Protein AF-M9M8F6-F1 (afdb_monomer_lite)

Foldseek 3Di:
DQLVVQLVVQLVVCVVVVNDNVVSNVVSLQSSCVVVVHDSVVSVVVVVVVVVVCVVVVVVVVVVVVVVVVVVVVCVVVVVVVVVVCVQVVVDPDDPSVVVVVVVVVVVVVVVVVCVVPVPD

Secondary structure (DSSP, 8-state):
--HHHHHHHHHHHHHHTT--HHHHHHHHHHHHHHHTT--HHHHHHHHHHHHHHHHHHHHHHHHHHHHHHHHHHTTHHHHHHHHHHHHHHTT-SSTTHHHHHHHHHHHHHHHHHHHHTTT--

Sequence (121 aa):
MNAVLLSLAVLFGLSLLRVHVILALLVSTIIGGWAGGMPISNTIATFSEGLKDNAGIALSYALLGAFAAGLAETGLPEQLVRRAVRLVQSRSDSGPVRASVRYGVLAAITGIACLSQNAVP

Organism: NCBI:txid1212764

Radius of gyration: 22.75 Å; chains: 1; bounding box: 54×32×58 Å

InterPro domains:
  IPR032813 Putative Na+/H+ antiporter, N-terminal [PF13726] (2-87)
  IPR052576 Amino Acid Transporter-Related [PTHR37821] (1-121)

Structure (mmCIF, N/CA/C/O backbone):
data_AF-M9M8F6-F1
#
_entry.id   AF-M9M8F6-F1
#
loop_
_atom_site.group_PDB
_atom_site.id
_atom_site.type_symbol
_atom_site.label_atom_id
_atom_site.label_alt_id
_atom_site.label_comp_id
_atom_site.label_asym_id
_atom_site.label_entity_id
_atom_site.label_seq_id
_atom_site.pdbx_PDB_ins_code
_atom_site.Cartn_x
_atom_site.Cartn_y
_atom_site.Cartn_z
_atom_site.occupancy
_atom_site.B_iso_or_equiv
_atom_site.auth_seq_id
_atom_site.auth_comp_id
_atom_site.auth_asym_id
_atom_site.auth_atom_id
_atom_site.pdbx_PDB_model_num
ATOM 1 N N . MET A 1 1 ? 0.305 4.119 -30.531 1.00 67.19 1 MET A N 1
ATOM 2 C CA . MET A 1 1 ? -0.714 4.076 -29.457 1.00 67.19 1 MET A CA 1
ATOM 3 C C . MET A 1 1 ? -0.138 4.796 -28.251 1.00 67.19 1 MET A C 1
ATOM 5 O O . MET A 1 1 ? 1.060 4.681 -28.039 1.00 67.19 1 MET A O 1
ATOM 9 N N . ASN A 1 2 ? -0.921 5.588 -27.519 1.00 91.94 2 ASN A N 1
ATOM 10 C CA . ASN A 1 2 ? -0.388 6.307 -26.361 1.00 91.94 2 ASN A CA 1
ATOM 11 C C . ASN A 1 2 ? -0.014 5.289 -25.264 1.00 91.94 2 ASN A C 1
ATOM 13 O O . ASN A 1 2 ? -0.884 4.572 -24.770 1.00 91.94 2 ASN A O 1
ATOM 17 N N . ALA A 1 3 ? 1.277 5.204 -24.931 1.00 91.44 3 ALA A N 1
ATOM 18 C CA . ALA A 1 3 ? 1.820 4.229 -23.984 1.00 91.44 3 ALA A CA 1
ATOM 19 C C . ALA A 1 3 ? 1.170 4.333 -22.593 1.00 91.44 3 ALA A C 1
ATOM 21 O O . ALA A 1 3 ? 0.960 3.320 -21.927 1.00 91.44 3 ALA A O 1
ATOM 22 N N . VAL A 1 4 ? 0.768 5.545 -22.195 1.00 93.25 4 VAL A N 1
ATOM 23 C CA . VAL A 1 4 ? 0.061 5.798 -20.932 1.00 93.25 4 VAL A CA 1
ATOM 24 C C . VAL A 1 4 ? -1.328 5.163 -20.952 1.00 93.25 4 VAL A C 1
ATOM 26 O O . VAL A 1 4 ? -1.686 4.433 -20.032 1.00 93.25 4 VAL A O 1
ATOM 29 N N . LEU A 1 5 ? -2.093 5.391 -22.025 1.00 95.38 5 LEU A N 1
ATOM 30 C CA . LEU A 1 5 ? -3.426 4.804 -22.202 1.00 95.38 5 LEU A CA 1
ATOM 31 C C . LEU A 1 5 ? -3.367 3.274 -22.236 1.00 95.38 5 LEU A C 1
ATOM 33 O O . LEU A 1 5 ? -4.213 2.626 -21.625 1.00 95.38 5 LEU A O 1
ATOM 37 N N . LEU A 1 6 ? -2.359 2.700 -22.901 1.00 95.38 6 LEU A N 1
ATOM 38 C CA . LEU A 1 6 ? -2.160 1.251 -22.920 1.00 95.38 6 LEU A CA 1
ATOM 39 C C . LEU A 1 6 ? -1.872 0.701 -21.517 1.00 95.38 6 LEU A C 1
ATOM 41 O O . LEU A 1 6 ? -2.491 -0.282 -21.122 1.00 95.38 6 LEU A O 1
ATOM 45 N N . SER A 1 7 ? -0.972 1.341 -20.764 1.00 95.44 7 SER A N 1
ATOM 46 C CA . SER A 1 7 ? -0.667 0.959 -19.380 1.00 95.44 7 SER A CA 1
ATOM 47 C C . SER A 1 7 ? -1.943 0.970 -18.527 1.00 95.44 7 SER A C 1
ATOM 49 O O . SER A 1 7 ? -2.344 -0.059 -17.995 1.00 95.44 7 SER A O 1
ATOM 51 N N . LEU A 1 8 ? -2.686 2.082 -18.509 1.00 95.69 8 LEU A N 1
ATOM 52 C CA . LEU A 1 8 ? -3.932 2.179 -17.739 1.00 95.69 8 LEU A CA 1
ATOM 53 C C . LEU A 1 8 ? -4.977 1.133 -18.152 1.00 95.69 8 LEU A C 1
ATOM 55 O O . LEU A 1 8 ? -5.612 0.532 -17.288 1.00 95.69 8 LEU A O 1
ATOM 59 N N . ALA A 1 9 ? -5.135 0.874 -19.453 1.00 96.75 9 ALA A N 1
ATOM 60 C CA . ALA A 1 9 ? -6.050 -0.156 -19.940 1.00 96.75 9 ALA A CA 1
ATOM 61 C C . ALA A 1 9 ? -5.669 -1.555 -19.425 1.00 96.75 9 ALA A C 1
ATOM 63 O O . ALA A 1 9 ? -6.545 -2.315 -19.013 1.00 96.75 9 ALA A O 1
ATOM 64 N N . VAL A 1 10 ? -4.373 -1.879 -19.390 1.00 97.12 10 VAL A N 1
ATOM 65 C CA . VAL A 1 10 ? -3.866 -3.140 -18.834 1.00 97.12 10 VAL A CA 1
ATOM 66 C C . VAL A 1 10 ? -4.079 -3.205 -17.322 1.00 97.12 10 VAL A C 1
ATOM 68 O O . VAL A 1 10 ? -4.593 -4.210 -16.831 1.00 97.12 10 VAL A O 1
ATOM 71 N N . LEU A 1 11 ? -3.739 -2.144 -16.584 1.00 97.50 11 LEU A N 1
ATOM 72 C CA . LEU A 1 11 ? -3.941 -2.062 -15.135 1.00 97.50 11 LEU A CA 1
ATOM 73 C C . LEU A 1 11 ? -5.404 -2.311 -14.757 1.00 97.50 11 LEU A C 1
ATOM 75 O O . LEU A 1 11 ? -5.694 -3.155 -13.904 1.00 97.50 11 LEU A O 1
ATOM 79 N N . PHE A 1 12 ? -6.328 -1.589 -15.397 1.00 97.00 12 PHE A N 1
ATOM 80 C CA . PHE A 1 12 ? -7.755 -1.738 -15.134 1.00 97.00 12 PHE A CA 1
ATOM 81 C C . PHE A 1 12 ? -8.270 -3.093 -15.606 1.00 97.00 12 PHE A C 1
ATOM 83 O O . PHE A 1 12 ? -9.004 -3.737 -14.864 1.00 97.00 12 PHE A O 1
ATOM 90 N N . GLY A 1 13 ? -7.842 -3.573 -16.776 1.00 97.69 13 GLY A N 1
ATOM 91 C CA . GLY A 1 13 ? -8.206 -4.899 -17.274 1.00 97.69 13 GLY A CA 1
ATOM 92 C C . GLY A 1 13 ? -7.834 -6.012 -16.291 1.00 97.69 13 GLY A C 1
ATOM 93 O O . GLY A 1 13 ? -8.685 -6.816 -15.915 1.00 97.69 13 GLY A O 1
ATOM 94 N N . LEU A 1 14 ? -6.594 -6.018 -15.796 1.00 97.69 14 LEU A N 1
ATOM 95 C CA . LEU A 1 14 ? -6.126 -6.992 -14.803 1.00 97.69 14 LEU A CA 1
ATOM 96 C C . LEU A 1 14 ? -6.858 -6.847 -13.460 1.00 97.69 14 LEU A C 1
ATOM 98 O O . LEU A 1 14 ? -7.249 -7.849 -12.862 1.00 97.69 14 LEU A O 1
ATOM 102 N N . SER A 1 15 ? -7.103 -5.615 -13.010 1.00 96.56 15 SER A N 1
ATOM 103 C CA . SER A 1 15 ? -7.836 -5.355 -11.762 1.00 96.56 15 SER A CA 1
ATOM 104 C C . SER A 1 15 ? -9.293 -5.831 -11.842 1.00 96.56 15 SER A C 1
ATOM 106 O O . SER A 1 15 ? -9.811 -6.408 -10.886 1.00 96.56 15 SER A O 1
ATOM 108 N N . LEU A 1 16 ? -9.947 -5.662 -12.997 1.00 97.19 16 LEU A N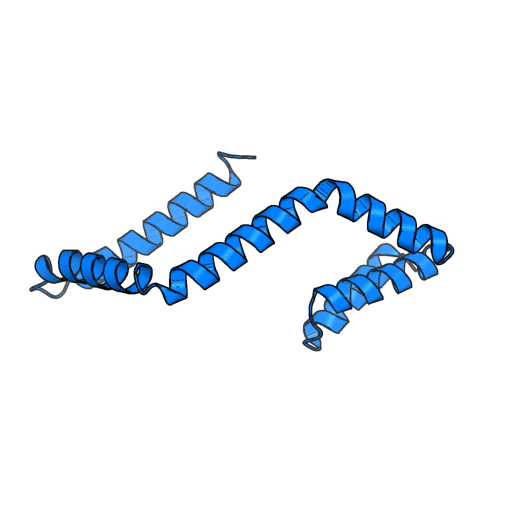 1
ATOM 109 C CA . LEU A 1 16 ? -11.300 -6.170 -13.255 1.00 97.19 16 LEU A CA 1
ATOM 110 C C . LEU A 1 16 ? -11.342 -7.701 -13.300 1.00 97.19 16 LEU A C 1
ATOM 112 O O . LEU A 1 16 ? -12.303 -8.305 -12.824 1.00 97.19 16 LEU A O 1
ATOM 116 N N . LEU A 1 17 ? -10.274 -8.336 -13.786 1.00 97.56 17 LEU A N 1
ATOM 117 C CA . LEU A 1 17 ? -10.082 -9.790 -13.743 1.00 97.56 17 LEU A CA 1
ATOM 118 C C . LEU A 1 17 ? -9.740 -10.321 -12.337 1.00 97.56 17 LEU A C 1
ATOM 120 O O . LEU A 1 17 ? -9.416 -11.497 -12.190 1.00 97.56 17 LEU A O 1
ATOM 124 N N . ARG A 1 18 ? -9.834 -9.481 -11.295 1.00 95.69 18 ARG A N 1
ATOM 125 C CA . ARG A 1 18 ? -9.502 -9.802 -9.896 1.00 95.69 18 ARG A CA 1
ATOM 126 C C . ARG A 1 18 ? -8.043 -10.210 -9.677 1.00 95.69 18 ARG A C 1
ATOM 128 O O . ARG A 1 18 ? -7.734 -10.907 -8.711 1.00 95.69 18 ARG A O 1
ATOM 135 N N . VAL A 1 19 ? -7.130 -9.756 -10.534 1.00 96.19 19 VAL A N 1
ATOM 136 C CA . VAL A 1 19 ? -5.694 -9.850 -10.254 1.00 96.19 19 VAL A CA 1
ATOM 137 C C . VAL A 1 19 ? -5.352 -8.864 -9.138 1.00 96.19 19 VAL A C 1
ATOM 139 O O . VAL A 1 19 ? -5.861 -7.744 -9.105 1.00 96.19 19 VAL A O 1
ATOM 142 N N . HIS A 1 20 ? -4.487 -9.277 -8.209 1.00 95.38 20 HIS A N 1
ATOM 143 C CA . HIS A 1 20 ? -4.063 -8.419 -7.107 1.00 95.38 20 HIS A CA 1
ATOM 144 C C . HIS A 1 20 ? -3.457 -7.112 -7.635 1.00 95.38 20 HIS A C 1
ATOM 146 O O . HIS A 1 20 ? -2.588 -7.139 -8.509 1.00 95.38 20 HIS A O 1
ATOM 152 N N . VAL A 1 21 ? -3.872 -5.975 -7.069 1.00 93.75 21 VAL A N 1
ATOM 153 C CA . VAL A 1 21 ? -3.533 -4.636 -7.586 1.00 93.75 21 VAL A CA 1
ATOM 154 C C . VAL A 1 21 ? -2.024 -4.422 -7.756 1.00 93.75 21 VAL A C 1
ATOM 156 O O . VAL A 1 21 ? -1.587 -3.883 -8.765 1.00 93.75 21 VAL A O 1
ATOM 159 N N . ILE A 1 22 ? -1.211 -4.928 -6.824 1.00 92.12 22 ILE A N 1
ATOM 160 C CA . ILE A 1 22 ? 0.259 -4.833 -6.891 1.00 92.12 22 ILE A CA 1
ATOM 161 C C . ILE A 1 22 ? 0.816 -5.554 -8.130 1.00 92.12 22 ILE A C 1
ATOM 163 O O . ILE A 1 22 ? 1.682 -5.022 -8.820 1.00 92.12 22 ILE A O 1
ATOM 167 N N . LEU A 1 23 ? 0.302 -6.748 -8.443 1.00 94.50 23 LEU A N 1
ATOM 168 C CA . LEU A 1 23 ? 0.723 -7.505 -9.625 1.00 94.50 23 LEU A CA 1
ATOM 169 C C . LEU A 1 23 ? 0.253 -6.819 -10.909 1.00 94.50 23 LEU A C 1
ATOM 171 O O . LEU A 1 23 ? 1.011 -6.734 -11.874 1.00 94.50 23 LEU A O 1
ATOM 175 N N . ALA A 1 24 ? -0.972 -6.288 -10.905 1.00 96.44 24 ALA A N 1
ATOM 176 C CA . ALA A 1 24 ? -1.511 -5.533 -12.028 1.00 96.44 24 ALA A CA 1
ATOM 177 C C . ALA A 1 24 ? -0.654 -4.292 -12.340 1.00 96.44 24 ALA A C 1
ATOM 179 O O . ALA A 1 24 ? -0.337 -4.054 -13.504 1.00 96.44 24 ALA A O 1
ATOM 180 N N . LEU A 1 25 ? -0.206 -3.559 -11.313 1.00 94.25 25 LEU A N 1
ATOM 181 C CA . LEU A 1 25 ? 0.708 -2.420 -11.452 1.00 94.25 25 LEU A CA 1
ATOM 182 C C . LEU A 1 25 ? 2.059 -2.828 -12.048 1.00 94.25 25 LEU A C 1
ATOM 184 O O . LEU A 1 25 ? 2.525 -2.184 -12.982 1.00 94.25 25 LEU A O 1
ATOM 188 N N . LEU A 1 26 ? 2.668 -3.914 -11.564 1.00 94.06 26 LEU A N 1
ATOM 189 C CA . LEU A 1 26 ? 3.941 -4.426 -12.090 1.00 94.06 26 LEU A CA 1
ATOM 190 C C . LEU A 1 26 ? 3.861 -4.750 -13.588 1.00 94.06 26 LEU A C 1
ATOM 192 O O . LEU A 1 26 ? 4.679 -4.278 -14.378 1.00 94.06 26 LEU A O 1
ATOM 196 N N . VAL A 1 27 ? 2.850 -5.524 -13.987 1.00 95.56 27 VAL A N 1
ATOM 197 C CA . VAL A 1 27 ? 2.653 -5.939 -15.384 1.00 95.56 27 VAL A CA 1
ATOM 198 C C . VAL A 1 27 ? 2.329 -4.737 -16.274 1.00 95.56 27 VAL A C 1
ATOM 200 O O . VAL A 1 27 ? 2.906 -4.585 -17.352 1.00 95.56 27 VAL A O 1
ATOM 203 N N . SER A 1 28 ? 1.456 -3.846 -15.800 1.00 95.38 28 SER A N 1
ATOM 204 C CA . SER A 1 28 ? 1.099 -2.601 -16.479 1.00 95.38 28 SER A CA 1
ATOM 205 C C . SER A 1 28 ? 2.312 -1.709 -16.725 1.00 95.38 28 SER A C 1
ATOM 207 O O . SER A 1 28 ? 2.479 -1.199 -17.830 1.00 95.38 28 SER A O 1
ATOM 209 N N . THR A 1 29 ? 3.184 -1.541 -15.730 1.00 94.44 29 THR A N 1
ATOM 210 C CA . THR A 1 29 ? 4.387 -0.713 -15.857 1.00 94.44 29 THR A CA 1
ATOM 211 C C . THR A 1 29 ? 5.372 -1.293 -16.867 1.00 94.44 29 THR A C 1
ATOM 213 O O . THR A 1 29 ? 5.925 -0.539 -17.665 1.00 94.44 29 THR A O 1
ATOM 216 N N . ILE A 1 30 ? 5.559 -2.617 -16.899 1.00 95.12 30 ILE A N 1
ATOM 217 C CA . ILE A 1 30 ? 6.424 -3.269 -17.895 1.00 95.12 30 ILE A CA 1
ATOM 218 C C . ILE A 1 30 ? 5.874 -3.054 -19.311 1.00 95.12 30 ILE A C 1
ATOM 220 O O . ILE A 1 30 ? 6.616 -2.645 -20.205 1.00 95.12 30 ILE A O 1
ATOM 224 N N . ILE A 1 31 ? 4.572 -3.277 -19.514 1.00 95.06 31 ILE A N 1
ATOM 225 C CA . ILE A 1 31 ? 3.923 -3.099 -20.822 1.00 95.06 31 ILE A CA 1
ATOM 226 C C . ILE A 1 31 ? 3.925 -1.624 -21.244 1.00 95.06 31 ILE A C 1
ATOM 228 O O . ILE A 1 31 ? 4.195 -1.318 -22.405 1.00 95.06 31 ILE A O 1
ATOM 232 N N . GLY A 1 32 ? 3.677 -0.705 -20.310 1.00 94.88 32 GLY A N 1
ATOM 233 C CA . GLY A 1 32 ? 3.734 0.737 -20.540 1.00 94.88 32 GLY A CA 1
ATOM 234 C C . GLY A 1 32 ? 5.139 1.224 -20.896 1.00 94.88 32 GLY A C 1
ATOM 235 O O . GLY A 1 32 ? 5.291 2.003 -21.834 1.00 94.88 32 GLY A O 1
ATOM 236 N N . GLY A 1 33 ? 6.169 0.732 -20.202 1.00 93.56 33 GLY A N 1
ATOM 237 C CA . GLY A 1 33 ? 7.562 1.068 -20.491 1.00 93.56 33 GLY A CA 1
ATOM 238 C C . GLY A 1 33 ? 8.020 0.544 -21.848 1.00 93.56 33 GLY A C 1
ATOM 239 O O . GLY A 1 33 ? 8.585 1.298 -22.641 1.00 93.56 33 GLY A O 1
ATOM 240 N N . TRP A 1 34 ? 7.669 -0.704 -22.167 1.00 93.56 34 TRP A N 1
ATOM 241 C CA . TRP A 1 34 ? 7.939 -1.293 -23.477 1.00 93.56 34 TRP A CA 1
ATOM 242 C C . TRP A 1 34 ? 7.234 -0.534 -24.610 1.00 93.56 34 TRP A C 1
ATOM 244 O O . TRP A 1 34 ? 7.868 -0.169 -25.599 1.00 93.56 34 TRP A O 1
ATOM 254 N N . ALA A 1 35 ? 5.948 -0.208 -24.446 1.00 93.94 35 ALA A N 1
ATOM 255 C CA . ALA A 1 35 ? 5.195 0.579 -25.424 1.00 93.94 35 ALA A CA 1
ATOM 256 C C . ALA A 1 35 ? 5.680 2.035 -25.544 1.00 93.94 35 ALA A C 1
ATOM 258 O O . ALA A 1 35 ? 5.462 2.672 -26.575 1.00 93.94 35 ALA A O 1
ATOM 259 N N . GLY A 1 36 ? 6.337 2.558 -24.506 1.00 91.56 36 GLY A N 1
ATOM 260 C CA . GLY A 1 36 ? 7.016 3.853 -24.502 1.00 91.56 36 GLY A CA 1
ATOM 261 C C . GLY A 1 36 ? 8.415 3.833 -25.126 1.00 91.56 36 GLY A C 1
ATOM 262 O O . GLY A 1 36 ? 9.067 4.872 -25.153 1.00 91.56 36 GLY A O 1
ATOM 263 N N . GLY A 1 37 ? 8.891 2.680 -25.613 1.00 91.81 37 GLY A N 1
ATOM 264 C CA . GLY A 1 37 ? 10.227 2.534 -26.196 1.00 91.81 37 GLY A CA 1
ATOM 265 C C . GLY A 1 37 ? 11.360 2.523 -25.167 1.00 91.81 37 GLY A C 1
ATOM 266 O O . GLY A 1 37 ? 12.522 2.684 -25.537 1.00 91.81 37 GLY A O 1
ATOM 267 N N . MET A 1 38 ? 11.051 2.339 -23.880 1.00 91.94 38 MET A N 1
ATOM 268 C CA . MET A 1 38 ? 12.065 2.245 -22.835 1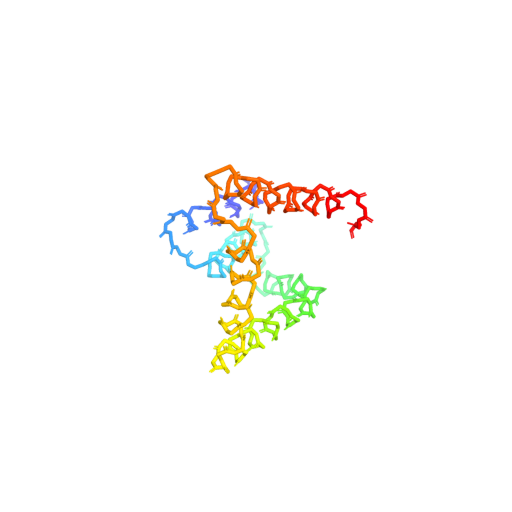.00 91.94 38 MET A CA 1
ATOM 269 C C . MET A 1 38 ? 12.593 0.809 -22.727 1.00 91.94 38 MET A C 1
ATOM 271 O O . MET A 1 38 ? 11.803 -0.140 -22.692 1.00 91.94 38 MET A O 1
ATOM 275 N N . PRO A 1 39 ? 13.920 0.613 -22.619 1.00 93.50 39 PRO A N 1
ATOM 276 C CA . PRO A 1 39 ? 14.464 -0.697 -22.295 1.00 93.50 39 PRO A CA 1
ATOM 277 C C . PRO A 1 39 ? 14.000 -1.129 -20.898 1.00 93.50 39 PRO A C 1
ATOM 279 O O . PRO A 1 39 ? 13.690 -0.301 -20.033 1.00 93.50 39 PRO A O 1
ATOM 282 N N . ILE A 1 40 ? 13.965 -2.442 -20.662 1.00 90.75 40 ILE A N 1
ATOM 283 C CA . ILE A 1 40 ? 13.444 -3.008 -19.410 1.00 90.75 40 ILE A CA 1
ATOM 284 C C . ILE A 1 40 ? 14.216 -2.505 -18.182 1.00 90.75 40 ILE A C 1
ATOM 286 O O . ILE A 1 40 ? 13.611 -2.211 -17.155 1.00 90.75 40 ILE A O 1
ATOM 290 N N . SER A 1 41 ? 15.534 -2.317 -18.313 1.00 92.69 41 SER A N 1
ATOM 291 C CA . SER A 1 41 ? 16.396 -1.764 -17.265 1.00 92.69 41 SER A CA 1
ATOM 292 C C . SER A 1 41 ? 15.953 -0.364 -16.848 1.00 92.69 41 SER A C 1
ATOM 294 O O . SER A 1 41 ? 15.823 -0.088 -15.659 1.00 92.69 41 SER A O 1
ATOM 296 N N . 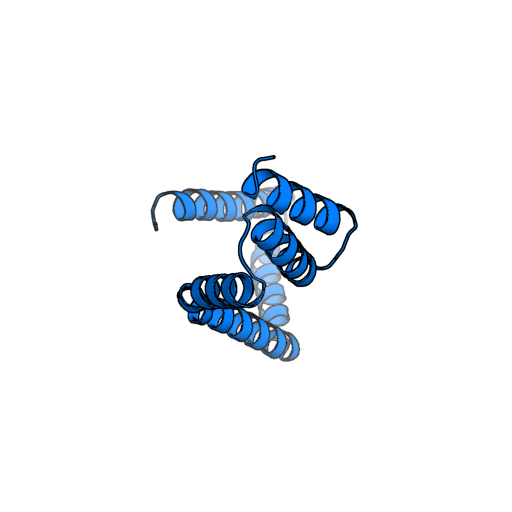ASN A 1 42 ? 15.657 0.499 -17.822 1.00 94.19 42 ASN A N 1
ATOM 297 C CA . ASN A 1 42 ? 15.222 1.867 -17.559 1.00 94.19 42 ASN A CA 1
ATOM 298 C C . ASN A 1 42 ? 13.799 1.881 -17.002 1.00 94.19 42 ASN A C 1
ATOM 300 O O . ASN A 1 42 ? 13.527 2.619 -16.069 1.00 94.19 42 ASN A O 1
ATOM 304 N N . THR A 1 43 ? 12.915 1.015 -17.504 1.00 94.25 43 THR A N 1
ATOM 305 C CA . THR A 1 43 ? 11.545 0.882 -16.983 1.00 94.25 43 THR A CA 1
ATOM 306 C C . THR A 1 43 ? 11.547 0.502 -15.499 1.00 94.25 43 THR A C 1
ATOM 308 O O . THR A 1 43 ? 10.837 1.113 -14.704 1.00 94.25 43 THR A O 1
ATOM 311 N N . ILE A 1 44 ? 12.378 -0.470 -15.108 1.00 92.06 44 ILE A N 1
ATOM 312 C CA . ILE A 1 44 ? 12.524 -0.895 -13.708 1.00 92.06 44 ILE A CA 1
ATOM 313 C C . ILE A 1 44 ? 13.157 0.214 -12.860 1.00 92.06 44 ILE A C 1
ATOM 315 O O . ILE A 1 44 ? 12.704 0.449 -11.737 1.00 92.06 44 ILE A O 1
ATOM 319 N N . ALA A 1 45 ? 14.171 0.911 -13.384 1.00 93.06 45 ALA A N 1
ATOM 320 C CA . ALA A 1 45 ? 14.807 2.028 -12.690 1.00 93.06 45 ALA A CA 1
ATOM 321 C C . ALA A 1 45 ? 13.807 3.164 -12.427 1.00 93.06 45 ALA A C 1
ATOM 323 O O . ALA A 1 45 ? 13.649 3.580 -11.285 1.00 93.06 45 ALA A O 1
ATOM 324 N N . THR A 1 46 ? 13.055 3.593 -13.444 1.00 91.94 46 THR A N 1
ATOM 325 C CA . THR A 1 46 ? 12.030 4.639 -13.321 1.00 91.94 46 THR A CA 1
ATOM 326 C C . THR A 1 46 ? 10.884 4.221 -12.400 1.00 91.94 46 THR A C 1
ATOM 328 O O . THR A 1 46 ? 10.418 5.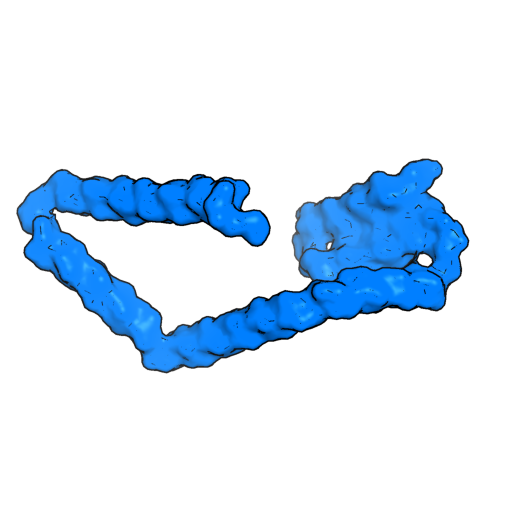029 -11.602 1.00 91.94 46 THR A O 1
ATOM 331 N N . PHE A 1 47 ? 10.445 2.960 -12.455 1.00 90.56 47 PHE A N 1
ATOM 332 C CA . PHE A 1 47 ? 9.443 2.440 -11.523 1.00 90.56 47 PHE A CA 1
ATOM 333 C C . PHE A 1 47 ? 9.933 2.490 -10.071 1.00 90.56 47 PHE A C 1
ATOM 335 O O . PHE A 1 47 ? 9.214 2.955 -9.190 1.00 90.56 47 PHE A O 1
ATOM 342 N N . SER A 1 48 ? 11.168 2.047 -9.827 1.00 89.88 48 SER A N 1
ATOM 343 C CA . SER A 1 48 ? 11.770 2.033 -8.490 1.00 89.88 48 SER A CA 1
ATOM 344 C C . SER A 1 48 ? 12.005 3.447 -7.955 1.00 89.88 48 SER A C 1
ATOM 346 O O . SER A 1 48 ? 11.739 3.709 -6.785 1.00 89.88 48 SER A O 1
ATOM 348 N N . GLU A 1 49 ? 12.443 4.372 -8.814 1.00 90.94 49 GLU A N 1
ATOM 349 C CA . GLU A 1 49 ? 12.578 5.796 -8.491 1.00 90.94 49 GLU A CA 1
ATOM 350 C C . GLU A 1 49 ? 11.220 6.396 -8.095 1.00 90.94 49 GLU A C 1
ATOM 352 O O . GLU A 1 49 ? 11.116 7.026 -7.048 1.00 90.94 49 GLU A O 1
ATOM 357 N N . GLY A 1 50 ? 10.154 6.112 -8.855 1.00 87.69 50 GLY A N 1
ATOM 358 C CA . GLY A 1 50 ? 8.797 6.578 -8.540 1.00 87.69 50 GLY A CA 1
ATOM 359 C C . GLY A 1 50 ? 8.227 6.009 -7.233 1.00 87.69 50 GLY A C 1
ATOM 360 O O . GLY A 1 50 ? 7.416 6.658 -6.568 1.00 87.69 50 GLY A O 1
ATOM 361 N N . LEU A 1 51 ? 8.668 4.813 -6.825 1.00 87.81 51 LEU A N 1
ATOM 362 C CA . LEU A 1 51 ? 8.337 4.256 -5.514 1.00 87.81 51 LEU A CA 1
ATOM 363 C C . LEU A 1 51 ? 9.138 4.906 -4.386 1.00 87.81 51 LEU A C 1
ATOM 365 O O . LEU A 1 51 ? 8.601 5.011 -3.289 1.00 87.81 51 LEU A O 1
ATOM 369 N N . LYS A 1 52 ? 10.383 5.343 -4.621 1.00 87.00 52 LYS A N 1
ATOM 370 C CA . LYS A 1 52 ? 11.273 5.899 -3.585 1.00 87.00 52 LYS A CA 1
ATOM 371 C C . LYS A 1 52 ? 10.631 7.074 -2.852 1.00 87.00 52 LYS A C 1
ATOM 373 O O . LYS A 1 52 ? 10.624 7.086 -1.622 1.00 87.00 52 LYS A O 1
ATOM 378 N N . ASP A 1 53 ? 10.022 7.992 -3.596 1.00 82.38 53 ASP A N 1
ATOM 379 C CA . ASP A 1 53 ? 9.376 9.187 -3.040 1.00 82.38 53 ASP A CA 1
ATOM 380 C C . ASP A 1 53 ? 8.170 8.845 -2.147 1.00 82.38 53 ASP A C 1
ATOM 382 O O . ASP A 1 53 ? 7.840 9.583 -1.222 1.00 82.38 53 ASP A O 1
ATOM 386 N N . ASN A 1 54 ? 7.549 7.682 -2.366 1.00 85.50 54 ASN A N 1
ATOM 387 C CA . ASN A 1 54 ? 6.386 7.203 -1.614 1.00 85.50 54 ASN A CA 1
ATOM 388 C C . ASN A 1 54 ? 6.704 6.014 -0.690 1.00 85.50 54 ASN A C 1
ATOM 390 O O . ASN A 1 54 ? 5.821 5.528 0.020 1.00 85.50 54 ASN A O 1
ATOM 394 N N . ALA A 1 55 ? 7.950 5.534 -0.661 1.00 87.19 55 ALA A N 1
ATOM 395 C CA . ALA A 1 55 ? 8.329 4.313 0.045 1.00 87.19 55 ALA A CA 1
ATOM 396 C C . ALA A 1 55 ? 8.141 4.455 1.561 1.00 87.19 55 ALA A C 1
ATOM 398 O O . ALA A 1 55 ? 7.667 3.527 2.216 1.00 87.19 55 ALA A O 1
ATOM 399 N N . GLY A 1 56 ? 8.439 5.635 2.115 1.00 89.75 56 GLY A N 1
ATOM 400 C CA . GLY A 1 56 ? 8.196 5.937 3.528 1.00 89.75 56 GLY A CA 1
ATOM 401 C C . GLY A 1 56 ? 6.706 5.933 3.889 1.00 89.75 56 GLY A C 1
ATOM 402 O O . GLY A 1 56 ? 6.327 5.424 4.945 1.00 89.75 56 GLY A O 1
ATOM 403 N N . ILE A 1 57 ? 5.849 6.432 2.993 1.00 90.12 57 ILE A N 1
ATOM 404 C CA . ILE A 1 57 ? 4.389 6.424 3.170 1.00 90.12 57 ILE A CA 1
ATOM 405 C C . ILE A 1 57 ? 3.868 4.982 3.120 1.00 90.12 57 ILE A C 1
ATOM 407 O O . ILE A 1 57 ? 3.116 4.563 4.000 1.00 90.12 57 ILE A O 1
ATOM 411 N N . ALA A 1 58 ? 4.323 4.190 2.145 1.00 89.25 58 ALA A N 1
ATOM 412 C CA . ALA A 1 58 ? 3.969 2.778 2.028 1.00 89.25 58 ALA A CA 1
ATOM 413 C C . ALA A 1 58 ? 4.387 1.974 3.269 1.00 89.25 58 ALA A C 1
ATOM 415 O O . ALA A 1 58 ? 3.589 1.201 3.800 1.00 89.25 58 ALA A O 1
ATOM 416 N N . LEU A 1 59 ? 5.606 2.196 3.773 1.00 92.06 59 LEU A N 1
ATOM 417 C CA . LEU A 1 59 ? 6.087 1.562 4.998 1.00 92.06 59 LEU A CA 1
ATOM 418 C C . LEU A 1 59 ? 5.247 1.976 6.212 1.00 92.06 59 LEU A C 1
ATOM 420 O O . LEU A 1 59 ? 4.881 1.126 7.018 1.00 92.06 59 LEU A O 1
ATOM 424 N N . SER A 1 60 ? 4.890 3.255 6.320 1.00 93.62 60 SER A N 1
ATOM 425 C CA . SER A 1 60 ? 4.049 3.763 7.410 1.00 93.62 60 SER A CA 1
ATOM 426 C C . SER A 1 60 ? 2.661 3.117 7.404 1.00 93.62 60 SER A C 1
ATOM 428 O O . SER A 1 60 ? 2.168 2.718 8.457 1.00 93.62 60 SER A O 1
ATOM 430 N N . TYR A 1 61 ? 2.051 2.931 6.229 1.00 93.12 61 TYR A N 1
ATOM 431 C CA . TYR A 1 61 ? 0.781 2.210 6.110 1.00 93.12 61 TYR A CA 1
ATOM 432 C C . TYR A 1 61 ? 0.912 0.712 6.379 1.00 93.12 61 TYR A C 1
ATOM 434 O O . TYR A 1 61 ? 0.030 0.138 7.017 1.00 93.12 61 TYR A O 1
ATOM 442 N N . ALA A 1 62 ? 2.007 0.078 5.956 1.00 93.56 62 ALA A N 1
ATOM 443 C CA . ALA A 1 62 ? 2.275 -1.317 6.289 1.00 93.56 62 ALA A CA 1
ATOM 444 C C . ALA A 1 62 ? 2.420 -1.509 7.808 1.00 93.56 62 ALA A C 1
ATOM 446 O O . ALA A 1 62 ? 1.821 -2.424 8.370 1.00 93.56 62 ALA A O 1
ATOM 447 N N . LEU A 1 63 ? 3.146 -0.613 8.485 1.00 96.56 63 LEU A N 1
ATOM 448 C CA . LEU A 1 63 ? 3.294 -0.615 9.941 1.00 96.56 63 LEU A CA 1
ATOM 449 C C . LEU A 1 63 ? 1.974 -0.321 10.655 1.00 96.56 63 LEU A C 1
ATOM 451 O O . LEU A 1 63 ? 1.670 -0.986 11.639 1.00 96.56 63 LEU A O 1
ATOM 455 N N . LEU A 1 64 ? 1.163 0.617 10.156 1.00 95.69 64 LEU A N 1
ATOM 456 C CA . LEU A 1 64 ? -0.168 0.880 10.706 1.00 95.69 64 LEU A CA 1
ATOM 457 C C . LEU A 1 64 ? -1.085 -0.340 10.553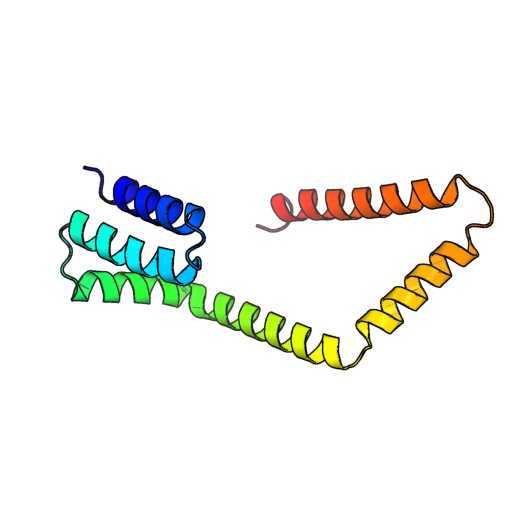 1.00 95.69 64 LEU A C 1
ATOM 459 O O . LEU A 1 64 ? -1.816 -0.675 11.481 1.00 95.69 64 LEU A O 1
ATOM 463 N N . GLY A 1 65 ? -1.014 -1.034 9.415 1.00 94.69 65 GLY A N 1
ATOM 464 C CA . GLY A 1 65 ? -1.722 -2.290 9.184 1.00 94.69 65 GLY A CA 1
ATOM 465 C C . GLY A 1 65 ? -1.252 -3.405 10.119 1.00 94.69 65 GLY A C 1
ATOM 466 O O . GLY A 1 65 ? -2.078 -4.071 10.736 1.00 94.69 65 GLY A O 1
ATOM 467 N N . ALA A 1 66 ? 0.062 -3.569 10.287 1.00 95.81 66 ALA A N 1
ATOM 468 C CA . ALA A 1 66 ? 0.643 -4.537 11.217 1.00 95.81 66 ALA A CA 1
ATOM 469 C C . ALA A 1 66 ? 0.272 -4.225 12.677 1.00 95.81 66 ALA A C 1
ATOM 471 O O . ALA A 1 66 ? -0.094 -5.123 13.432 1.00 95.81 66 ALA A O 1
ATOM 472 N N . PHE A 1 67 ? 0.292 -2.947 13.061 1.00 95.44 67 PHE A N 1
ATOM 473 C CA . PHE A 1 67 ? -0.169 -2.486 14.366 1.00 95.44 67 PHE A CA 1
ATOM 474 C C . PHE A 1 67 ? -1.659 -2.767 14.563 1.00 95.44 67 PHE A C 1
ATOM 476 O O . PHE A 1 67 ? -2.044 -3.281 15.606 1.00 95.44 67 PHE A O 1
ATOM 483 N N . ALA A 1 68 ? -2.501 -2.484 13.566 1.00 94.31 68 ALA A N 1
ATOM 484 C CA . ALA A 1 68 ? -3.930 -2.772 13.627 1.00 94.31 68 ALA A CA 1
ATOM 485 C C . ALA A 1 68 ? -4.209 -4.279 13.741 1.00 94.31 68 ALA A C 1
ATOM 487 O O . ALA A 1 68 ? -5.067 -4.675 14.527 1.00 94.31 68 ALA A O 1
ATOM 488 N N . ALA A 1 69 ? -3.463 -5.112 13.008 1.00 94.19 69 ALA A N 1
ATOM 489 C CA . ALA A 1 69 ? -3.550 -6.565 13.101 1.00 94.19 69 ALA A CA 1
ATOM 490 C C . ALA A 1 69 ? -3.170 -7.059 14.507 1.00 94.19 69 ALA A C 1
ATOM 492 O O . ALA A 1 69 ? -3.957 -7.762 15.134 1.00 94.19 69 ALA A O 1
ATOM 493 N N . GLY A 1 70 ? -2.033 -6.610 15.053 1.00 95.12 70 GLY A N 1
ATOM 494 C CA . GLY A 1 70 ? -1.621 -6.961 16.416 1.00 95.12 70 GLY A CA 1
ATOM 495 C C . GLY A 1 70 ? -2.580 -6.431 17.488 1.00 95.12 70 GLY A C 1
ATOM 496 O O . GLY A 1 70 ? -2.902 -7.128 18.446 1.00 95.12 70 GLY A O 1
ATOM 497 N N . LEU A 1 71 ? -3.109 -5.217 17.315 1.00 94.62 71 LEU A N 1
ATOM 498 C CA . LEU A 1 71 ? -4.097 -4.639 18.225 1.00 94.62 71 LEU A CA 1
ATOM 499 C C . LEU A 1 71 ? -5.420 -5.416 18.194 1.00 94.62 71 LEU A C 1
ATOM 501 O O . LEU A 1 71 ? -6.047 -5.573 19.242 1.00 94.62 71 LEU A O 1
ATOM 505 N N . ALA A 1 72 ? -5.846 -5.920 17.032 1.00 91.62 72 ALA A N 1
ATOM 506 C CA . ALA A 1 72 ? -7.059 -6.725 16.908 1.00 91.62 72 ALA A CA 1
ATOM 507 C C . ALA A 1 72 ? -6.977 -8.023 17.729 1.00 91.62 72 ALA A C 1
ATOM 509 O O . ALA A 1 72 ? -7.968 -8.404 18.352 1.00 91.62 72 ALA A O 1
ATOM 510 N N . GLU A 1 73 ? -5.795 -8.640 17.823 1.00 93.19 73 GLU A N 1
ATOM 511 C CA . GLU A 1 73 ? -5.578 -9.846 18.636 1.00 93.19 73 GLU A CA 1
ATOM 512 C C . GLU A 1 73 ? -5.700 -9.590 20.146 1.00 93.19 73 GLU A C 1
ATOM 514 O O . GLU A 1 73 ? -6.086 -10.482 20.898 1.00 93.19 73 GLU A O 1
ATOM 519 N N . THR A 1 74 ? -5.452 -8.362 20.615 1.00 93.69 74 THR A N 1
ATOM 520 C CA . THR A 1 74 ? -5.585 -8.022 22.047 1.00 93.69 74 THR A CA 1
ATOM 521 C C . THR A 1 74 ? -7.036 -7.986 22.543 1.00 93.69 74 THR A C 1
ATOM 523 O O . THR A 1 74 ? -7.276 -7.904 23.749 1.00 93.69 74 THR A O 1
ATOM 526 N N . GLY A 1 75 ? -8.024 -7.965 21.639 1.00 90.88 75 GLY A N 1
ATOM 527 C CA . GLY A 1 75 ? -9.443 -7.814 21.980 1.00 90.88 75 GLY A CA 1
ATOM 528 C C . GLY A 1 75 ? -9.834 -6.428 22.523 1.00 90.88 75 GLY A C 1
ATOM 529 O O . GLY A 1 75 ? -11.014 -6.180 22.790 1.00 90.88 75 GLY A O 1
ATOM 530 N N . LEU A 1 76 ? -8.884 -5.491 22.654 1.00 92.75 76 LEU A N 1
ATOM 531 C CA . LEU A 1 76 ? -9.144 -4.117 23.099 1.00 92.75 76 LEU A CA 1
ATOM 532 C C . LEU A 1 76 ? -10.166 -3.380 22.215 1.00 92.75 76 LEU A C 1
ATOM 534 O O . LEU A 1 76 ? -11.082 -2.767 22.780 1.00 92.75 76 LEU A O 1
ATOM 538 N N . PRO A 1 77 ? -10.095 -3.447 20.866 1.00 92.12 77 PRO A N 1
ATOM 539 C CA . PRO A 1 77 ? -11.084 -2.789 20.014 1.00 92.12 77 PRO A CA 1
ATOM 540 C C . PRO A 1 77 ? -12.500 -3.300 20.284 1.00 92.12 77 PRO A C 1
ATOM 542 O O . PRO A 1 77 ? -13.445 -2.516 20.368 1.00 92.12 77 PRO A O 1
ATOM 545 N N . GLU A 1 78 ? -12.654 -4.604 20.512 1.00 91.62 78 GLU A N 1
ATOM 546 C CA . GLU A 1 78 ? -13.958 -5.203 20.774 1.00 91.62 78 GLU A CA 1
ATOM 547 C C . GLU A 1 78 ? -14.535 -4.763 22.129 1.00 91.62 78 GLU A C 1
ATOM 549 O O . GLU A 1 78 ? -15.730 -4.471 22.243 1.00 91.62 78 GLU A O 1
ATOM 554 N N . GLN A 1 79 ? -13.690 -4.614 23.153 1.00 93.12 79 GLN A N 1
ATOM 555 C CA . GLN A 1 79 ? -14.112 -4.052 24.438 1.00 93.12 79 GLN A CA 1
ATOM 556 C C . GLN A 1 79 ? -14.541 -2.583 24.322 1.00 93.12 79 GLN A C 1
ATOM 558 O O . GLN A 1 79 ? -15.552 -2.192 24.918 1.00 93.12 79 GLN A O 1
ATOM 563 N N . LEU A 1 80 ? -13.810 -1.774 23.549 1.00 91.38 80 LEU A N 1
ATOM 564 C CA . LEU A 1 80 ? -14.165 -0.379 23.277 1.00 91.38 80 LEU A CA 1
ATOM 565 C C . LEU A 1 80 ? -15.514 -0.281 22.560 1.00 91.38 80 LEU A C 1
ATOM 567 O O . LEU A 1 80 ? -16.380 0.477 23.000 1.00 91.38 80 LEU A O 1
ATOM 571 N N . VAL A 1 81 ? -15.739 -1.109 21.536 1.00 90.50 81 VAL A N 1
ATOM 572 C CA . VAL A 1 81 ? -17.020 -1.182 20.819 1.00 90.50 81 VAL A CA 1
ATOM 573 C C . VAL A 1 81 ? -18.155 -1.559 21.772 1.00 90.50 81 VAL A C 1
ATOM 575 O O . VAL A 1 81 ? -19.173 -0.870 21.818 1.00 90.50 81 VAL A O 1
ATOM 578 N N . ARG A 1 82 ? -17.983 -2.586 22.615 1.00 90.88 82 ARG A N 1
ATOM 579 C CA . ARG A 1 82 ? -19.004 -2.988 23.604 1.00 90.88 82 ARG A CA 1
ATOM 580 C C . ARG A 1 82 ? -19.304 -1.892 24.632 1.00 90.88 82 ARG A C 1
ATOM 582 O O . ARG A 1 82 ? -20.442 -1.782 25.091 1.00 90.88 82 ARG A O 1
ATOM 589 N N . ARG A 1 83 ? -18.314 -1.085 25.032 1.00 88.25 83 ARG A N 1
ATOM 590 C CA . ARG A 1 83 ? -18.529 0.080 25.914 1.00 88.25 83 ARG A CA 1
ATOM 591 C C . ARG A 1 83 ? -19.280 1.198 25.193 1.00 88.25 83 ARG A C 1
ATOM 593 O O . ARG A 1 83 ? -20.250 1.707 25.747 1.00 88.25 83 ARG A O 1
ATOM 600 N N . ALA A 1 84 ? -18.894 1.521 23.960 1.00 85.94 84 ALA A N 1
ATOM 601 C CA . ALA A 1 84 ? -19.575 2.523 23.144 1.00 85.94 84 ALA A CA 1
ATOM 602 C C . ALA A 1 84 ? -21.048 2.150 22.903 1.00 85.94 84 ALA A C 1
ATOM 604 O O . ALA A 1 84 ? -21.941 2.967 23.118 1.00 85.94 84 ALA A O 1
ATOM 605 N N . VAL A 1 85 ? -21.318 0.887 22.559 1.00 83.69 85 VAL A N 1
ATOM 606 C CA . VAL A 1 85 ? -22.682 0.373 22.366 1.00 83.69 85 VAL A CA 1
ATOM 607 C C . VAL A 1 85 ? -23.501 0.460 23.656 1.00 83.69 85 VAL A C 1
ATOM 609 O O . VAL A 1 85 ? -24.645 0.902 23.606 1.00 83.69 85 VAL A O 1
ATOM 612 N N . ARG A 1 86 ? -22.932 0.114 24.819 1.00 83.50 86 ARG A N 1
ATOM 613 C CA . ARG A 1 86 ? -23.629 0.249 26.112 1.00 83.50 86 ARG A CA 1
ATOM 614 C C . ARG A 1 86 ? -23.957 1.697 26.470 1.00 83.50 86 ARG A C 1
ATOM 616 O O . ARG A 1 86 ? -25.056 1.953 26.948 1.00 83.50 86 ARG A O 1
ATOM 623 N N . LEU A 1 87 ? -23.047 2.641 26.224 1.00 79.62 87 LEU A N 1
ATOM 624 C CA . LEU A 1 87 ? -23.303 4.070 26.455 1.00 79.62 87 LEU A CA 1
ATOM 625 C C . LEU A 1 87 ? -24.461 4.590 25.594 1.00 79.62 87 LEU A C 1
ATOM 627 O O . LEU A 1 87 ? -25.274 5.386 26.059 1.00 79.62 87 LEU A O 1
ATOM 631 N N . VAL A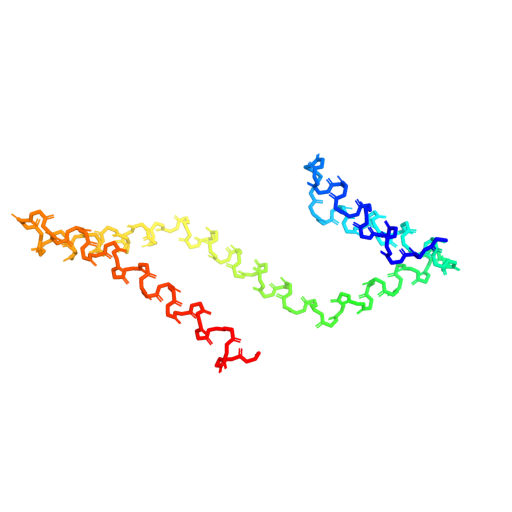 1 88 ? -24.556 4.105 24.356 1.00 75.94 88 VAL A N 1
ATOM 632 C CA . VAL A 1 88 ? -25.650 4.436 23.438 1.00 75.94 88 VAL A CA 1
ATOM 633 C C . VAL A 1 88 ? -26.965 3.769 23.858 1.00 75.94 88 VAL A C 1
ATOM 635 O O . VAL A 1 88 ? -28.003 4.426 23.872 1.00 75.94 88 VAL A O 1
ATOM 638 N N . GLN A 1 89 ? -26.937 2.482 24.219 1.00 70.06 89 GLN A N 1
ATOM 639 C CA . GLN A 1 89 ? -28.131 1.728 24.620 1.00 70.06 89 GLN A CA 1
ATOM 640 C C . GLN A 1 89 ? -28.703 2.189 25.965 1.00 70.06 89 GLN A C 1
ATOM 642 O O . GLN A 1 89 ? -29.917 2.241 26.107 1.00 70.06 89 GLN A O 1
ATOM 647 N N . SER A 1 90 ? -27.859 2.609 26.913 1.00 62.25 90 SER A N 1
ATOM 648 C CA . SER A 1 90 ? -28.292 3.157 28.211 1.00 62.25 90 SER A CA 1
ATOM 649 C C . SER A 1 90 ? -29.143 4.435 28.072 1.00 62.25 90 SER A C 1
ATOM 651 O O . SER A 1 90 ? -29.916 4.776 28.961 1.00 62.25 90 SER A O 1
ATOM 653 N N . ARG A 1 91 ? -29.067 5.131 26.926 1.00 58.94 91 ARG A N 1
ATOM 654 C CA . ARG A 1 91 ? -29.937 6.274 26.584 1.00 58.94 91 ARG A CA 1
ATOM 655 C C . ARG A 1 91 ? -31.188 5.897 25.775 1.00 58.94 91 ARG A C 1
ATOM 657 O O . ARG A 1 91 ? -31.941 6.788 25.395 1.00 58.94 91 ARG A O 1
ATOM 664 N N . SER A 1 92 ? -31.399 4.620 25.456 1.00 54.91 92 SER A N 1
ATOM 665 C CA . SER A 1 92 ? -32.315 4.169 24.402 1.00 54.91 92 SER A CA 1
ATOM 666 C C . SER A 1 92 ? -33.352 3.163 24.911 1.00 54.91 92 SER A C 1
ATOM 668 O O . SER A 1 92 ? -33.361 2.022 24.462 1.00 54.91 92 SER A O 1
ATOM 670 N N . ASP A 1 93 ? -34.269 3.610 25.773 1.00 55.03 93 ASP A N 1
ATOM 671 C CA . ASP A 1 93 ? -35.490 2.854 26.121 1.00 55.03 93 ASP A CA 1
ATOM 672 C C . ASP A 1 93 ? -36.725 3.307 25.303 1.00 55.03 93 ASP A C 1
ATOM 674 O O . ASP A 1 93 ? -37.863 2.951 25.584 1.00 55.03 93 ASP A O 1
ATOM 678 N N . SER A 1 94 ? -36.529 4.108 24.245 1.00 52.00 94 SER A N 1
ATOM 679 C CA . SER A 1 94 ? -37.600 4.496 23.316 1.00 52.00 94 SER A CA 1
ATOM 680 C C . SER A 1 94 ? -37.103 4.604 21.866 1.00 52.00 94 SER A C 1
ATOM 682 O O . SER A 1 94 ? -35.995 5.063 21.579 1.00 52.00 94 SER A O 1
ATOM 684 N N . GLY A 1 95 ? -37.944 4.162 20.926 1.00 60.78 95 GLY A N 1
ATOM 685 C CA . GLY A 1 95 ? -37.638 3.904 19.511 1.00 60.78 95 GLY A CA 1
ATOM 686 C C . GLY A 1 95 ? -36.944 4.983 18.645 1.00 60.78 95 GLY A C 1
ATOM 687 O O . GLY A 1 95 ? -36.282 4.567 17.690 1.00 60.78 95 GLY A O 1
ATOM 688 N N . PRO A 1 96 ? -37.005 6.315 18.901 1.00 60.22 96 PRO A N 1
ATOM 689 C CA . PRO A 1 96 ? -36.340 7.302 18.030 1.00 60.22 96 PRO A CA 1
ATOM 690 C C . PRO A 1 96 ? -34.821 7.451 18.252 1.00 60.22 96 PRO A C 1
ATOM 692 O O . PRO A 1 96 ? -34.116 7.920 17.357 1.00 60.22 96 PRO A O 1
ATOM 695 N N . VAL A 1 97 ? -34.272 7.016 19.394 1.00 61.97 97 VAL A N 1
ATOM 696 C CA . VAL A 1 97 ? -32.850 7.232 19.750 1.00 61.97 97 VAL A CA 1
ATOM 697 C C . VAL A 1 97 ? -31.889 6.461 18.832 1.00 61.97 97 VAL A C 1
ATOM 699 O O . VAL A 1 97 ? -30.813 6.950 18.480 1.00 61.97 97 VAL A O 1
ATOM 702 N N . ARG A 1 98 ? -32.296 5.277 18.361 1.00 65.88 98 ARG A N 1
ATOM 703 C CA . ARG A 1 98 ? -31.475 4.421 17.489 1.00 65.88 98 ARG A CA 1
ATOM 704 C C . ARG A 1 98 ? -31.275 5.015 16.087 1.00 65.88 98 ARG A C 1
ATOM 706 O O . ARG A 1 98 ? -30.215 4.824 15.491 1.00 65.88 98 ARG A O 1
ATOM 713 N N . ALA A 1 99 ? -32.262 5.756 15.577 1.00 68.50 99 ALA A N 1
ATOM 714 C CA . ALA A 1 99 ? -32.149 6.472 14.307 1.00 68.50 99 ALA A CA 1
ATOM 715 C C . ALA A 1 99 ? -31.197 7.671 14.439 1.00 68.50 99 ALA A C 1
ATOM 717 O O . ALA A 1 99 ? -30.280 7.809 13.631 1.00 68.50 99 ALA A O 1
ATOM 718 N N . SER A 1 100 ? -31.336 8.471 15.501 1.00 72.00 100 SER A N 1
ATOM 719 C CA . SER A 1 100 ? -30.487 9.644 15.756 1.00 72.00 100 SER A CA 1
ATOM 720 C C . SER A 1 100 ? -29.003 9.296 15.879 1.00 72.00 100 SER A C 1
ATOM 722 O O . SER A 1 100 ? -28.159 10.023 15.367 1.00 72.00 100 SER A O 1
ATOM 724 N N . VAL A 1 101 ? -28.665 8.155 16.488 1.00 76.19 101 VAL A N 1
ATOM 725 C CA . VAL A 1 101 ? -27.268 7.694 16.589 1.00 76.19 101 VAL A CA 1
ATOM 726 C C . VAL A 1 101 ? -26.720 7.279 15.225 1.00 76.19 101 VAL A C 1
ATOM 728 O O . VAL A 1 101 ? -25.602 7.649 14.876 1.00 76.19 101 VAL A O 1
ATOM 731 N N . ARG A 1 102 ? -27.506 6.549 14.421 1.00 75.38 102 ARG A N 1
ATOM 732 C CA . ARG A 1 102 ? -27.107 6.155 13.060 1.00 75.38 102 ARG A CA 1
ATOM 733 C C . ARG A 1 102 ? -26.854 7.381 12.183 1.00 75.38 102 ARG A C 1
ATOM 735 O O . ARG A 1 102 ? -25.824 7.444 11.516 1.00 75.38 102 ARG A O 1
ATOM 742 N N . TYR A 1 103 ? -27.767 8.352 12.204 1.00 83.44 103 TYR A N 1
ATOM 743 C CA . TYR A 1 103 ? -27.602 9.601 11.462 1.00 83.44 103 TYR A CA 1
ATOM 744 C C . TYR A 1 103 ? -26.470 10.464 12.027 1.00 83.44 103 TYR A C 1
ATOM 746 O O . TYR A 1 103 ? -25.757 11.081 11.247 1.00 83.44 103 TYR A O 1
ATOM 754 N N . GLY A 1 104 ? -26.229 10.447 13.341 1.00 84.94 104 GLY A N 1
ATOM 755 C CA . GLY A 1 104 ? -25.100 11.137 13.970 1.00 84.94 104 GLY A CA 1
ATOM 756 C C . GLY A 1 104 ? -23.740 10.579 13.545 1.00 84.94 104 GLY A C 1
ATOM 757 O O . GLY A 1 104 ? -22.846 11.347 13.204 1.00 84.94 104 GLY A O 1
ATOM 758 N N . VAL A 1 105 ? -23.589 9.250 13.486 1.00 83.38 105 VAL A N 1
ATOM 759 C CA . VAL A 1 105 ? -22.361 8.608 12.982 1.00 83.38 105 VAL A CA 1
ATOM 760 C C . VAL A 1 105 ? -22.155 8.924 11.501 1.00 83.38 105 VAL A C 1
ATOM 762 O O . VAL A 1 105 ? -21.052 9.288 11.105 1.00 83.38 105 VAL A O 1
ATOM 765 N N . LEU A 1 106 ? -23.210 8.849 10.685 1.00 86.31 106 LEU A N 1
ATOM 766 C CA . LEU A 1 106 ? -23.127 9.211 9.267 1.00 86.31 106 LEU A CA 1
ATOM 767 C C . LEU A 1 106 ? -22.784 10.693 9.067 1.00 86.31 106 LEU A C 1
ATOM 769 O O . LEU A 1 106 ? -21.948 11.006 8.223 1.00 86.31 106 LEU A O 1
ATOM 773 N N . ALA A 1 107 ? -23.371 11.596 9.855 1.00 87.69 107 ALA A N 1
ATOM 774 C CA . ALA A 1 107 ? -23.066 13.023 9.819 1.00 87.69 107 ALA A CA 1
ATOM 775 C C . ALA A 1 107 ? -21.620 13.305 10.246 1.00 87.69 107 ALA A C 1
ATOM 777 O O . ALA A 1 107 ? -20.949 14.112 9.609 1.00 87.69 107 ALA A O 1
ATOM 778 N N . ALA A 1 108 ? -21.110 12.601 11.261 1.00 86.56 108 ALA A N 1
ATOM 779 C CA . ALA A 1 108 ? -19.718 12.707 11.685 1.00 86.56 108 ALA A CA 1
ATOM 780 C C . ALA A 1 108 ? -18.753 12.222 10.594 1.00 86.56 108 ALA A C 1
ATOM 782 O O . ALA A 1 108 ? -17.816 12.938 10.252 1.00 86.56 108 ALA A O 1
ATOM 783 N N . ILE A 1 109 ? -19.009 11.052 9.994 1.00 87.44 109 ILE A N 1
ATOM 784 C CA . ILE A 1 109 ? -18.193 10.525 8.889 1.00 87.44 109 ILE A CA 1
ATOM 785 C C . ILE A 1 109 ? -18.230 11.483 7.693 1.00 87.44 109 ILE A C 1
ATOM 787 O O . ILE A 1 109 ? -17.188 11.781 7.120 1.00 87.44 109 ILE A O 1
ATOM 791 N N . THR A 1 110 ? -19.409 12.008 7.348 1.00 86.12 110 THR A N 1
ATOM 792 C CA . THR A 1 110 ? -19.576 12.971 6.247 1.00 86.12 110 THR A CA 1
ATOM 793 C C . THR A 1 110 ? -18.831 14.273 6.534 1.00 86.12 110 THR A C 1
ATOM 795 O O . THR A 1 110 ? -18.116 14.769 5.673 1.00 86.12 110 THR A O 1
ATOM 798 N N . GLY A 1 111 ? -18.936 14.807 7.754 1.00 87.50 111 GLY A N 1
ATOM 799 C CA . GLY A 1 111 ? -18.214 16.009 8.166 1.00 87.50 111 GLY A CA 1
ATOM 800 C C . GLY A 1 111 ? -16.700 15.828 8.076 1.00 87.50 111 GLY A C 1
ATOM 801 O O . GLY A 1 111 ? -16.020 16.664 7.487 1.00 87.50 111 GLY A O 1
ATOM 802 N N . ILE A 1 112 ? -16.180 14.706 8.586 1.00 85.75 112 ILE A N 1
ATOM 803 C CA . ILE A 1 112 ? -14.753 14.365 8.509 1.00 85.75 112 ILE A CA 1
ATOM 804 C C . ILE A 1 112 ? -14.309 14.208 7.050 1.00 85.75 112 ILE A C 1
ATOM 806 O O . ILE A 1 112 ? -13.262 14.732 6.683 1.00 85.75 112 ILE A O 1
ATOM 810 N N . ALA A 1 113 ? -15.102 13.544 6.205 1.00 82.88 113 ALA A N 1
ATOM 811 C CA . ALA A 1 113 ? -14.794 13.377 4.786 1.00 82.88 113 ALA A CA 1
ATOM 812 C C . ALA A 1 113 ? -14.734 14.724 4.043 1.00 82.88 113 ALA A C 1
ATOM 814 O O . ALA A 1 113 ? -13.779 14.976 3.310 1.00 82.88 113 ALA A O 1
ATOM 815 N N . CYS A 1 114 ? -15.701 15.617 4.282 1.00 84.12 114 CYS A N 1
ATOM 816 C CA . CYS A 1 114 ? -15.718 16.959 3.695 1.00 84.12 114 CYS A CA 1
ATOM 817 C C . CYS A 1 114 ? -14.541 17.825 4.177 1.00 84.12 114 CYS A C 1
ATOM 819 O O . CYS A 1 114 ? -13.975 18.586 3.397 1.00 84.12 114 CYS A O 1
ATOM 821 N N . LEU A 1 115 ? -14.151 17.705 5.451 1.00 79.69 115 LEU A N 1
ATOM 822 C CA . LEU A 1 115 ? -12.994 18.410 6.013 1.00 79.69 115 LEU A CA 1
ATOM 823 C C . LEU A 1 115 ? -11.668 17.852 5.474 1.00 79.69 115 LEU A C 1
ATOM 825 O O . LEU A 1 115 ? -10.776 18.626 5.148 1.00 79.69 115 LEU A O 1
ATOM 829 N N . SER A 1 116 ? -11.540 16.532 5.318 1.00 73.25 116 SER A N 1
ATOM 830 C CA . SER A 1 116 ? -10.320 15.884 4.815 1.00 73.25 116 SER A CA 1
ATOM 831 C C . SER A 1 116 ? -10.012 16.207 3.353 1.00 73.25 116 SER A C 1
ATOM 833 O O . SER A 1 116 ? -8.860 16.090 2.960 1.00 73.25 116 SER A O 1
ATOM 835 N N . GLN A 1 117 ? -11.012 16.582 2.548 1.00 66.25 117 GLN A N 1
ATOM 836 C CA . GLN A 1 117 ? -10.805 16.989 1.153 1.00 66.25 117 GLN A CA 1
ATOM 837 C C . GLN A 1 117 ? -10.480 18.484 0.987 1.00 66.25 117 GLN A C 1
ATOM 839 O O . GLN A 1 117 ? -10.057 18.873 -0.096 1.00 66.25 117 GLN A O 1
ATOM 844 N N . ASN A 1 118 ? -10.693 19.326 2.011 1.00 67.62 118 ASN A N 1
ATOM 845 C CA . ASN A 1 118 ? -10.657 20.790 1.855 1.00 67.62 118 ASN A CA 1
ATOM 846 C C . ASN A 1 118 ? -9.870 21.553 2.945 1.00 67.62 118 ASN A C 1
ATOM 848 O O . ASN A 1 118 ? -9.528 22.712 2.739 1.00 67.62 118 ASN A O 1
ATOM 852 N N . ALA A 1 119 ? -9.593 20.949 4.108 1.00 57.16 119 ALA A N 1
ATOM 853 C CA . ALA A 1 119 ? -8.921 21.603 5.242 1.00 57.16 119 ALA A CA 1
ATOM 854 C C . ALA A 1 119 ? -7.503 21.072 5.527 1.00 57.16 119 ALA A C 1
ATOM 856 O O . ALA A 1 119 ? -6.749 21.718 6.252 1.00 57.16 119 ALA A O 1
ATOM 857 N N . VAL A 1 120 ? -7.127 19.926 4.957 1.00 47.72 120 VAL A N 1
ATOM 858 C CA . VAL A 1 120 ? -5.757 19.401 4.985 1.00 47.72 120 VAL A CA 1
ATOM 859 C C . VAL A 1 120 ? -5.409 19.010 3.545 1.00 47.72 120 VAL A C 1
ATOM 861 O O . VAL A 1 120 ? -6.077 18.115 3.026 1.00 47.72 120 VAL A O 1
ATOM 864 N N . PRO A 1 121 ? -4.480 19.717 2.872 1.00 55.00 121 PRO A N 1
ATOM 865 C CA . PRO A 1 121 ? -4.003 19.325 1.548 1.00 55.00 121 PRO A CA 1
ATOM 866 C C . PRO A 1 121 ? -3.211 18.014 1.589 1.00 55.00 121 PRO A C 1
ATOM 868 O O . PRO A 1 121 ? -2.575 17.733 2.633 1.00 55.00 121 PRO A O 1
#

pLDDT: mean 86.65, std 11.94, range [47.72, 97.69]